Protein AF-A0A2M7MPU6-F1 (afdb_monomer_lite)

Structure (mmCIF, N/CA/C/O backbone):
data_AF-A0A2M7MPU6-F1
#
_entry.id   AF-A0A2M7MPU6-F1
#
loop_
_atom_site.group_PDB
_atom_site.id
_atom_site.type_symbol
_atom_site.label_atom_id
_atom_site.label_alt_id
_atom_site.label_comp_id
_atom_site.label_asym_id
_atom_site.label_entity_id
_atom_site.label_seq_id
_atom_site.pdbx_PDB_ins_code
_atom_site.Cartn_x
_atom_site.Cartn_y
_atom_site.Cartn_z
_atom_site.occupancy
_atom_site.B_iso_or_equiv
_atom_site.auth_seq_id
_atom_site.auth_comp_id
_atom_site.auth_asym_id
_atom_site.auth_atom_id
_atom_site.pdbx_PDB_model_num
ATOM 1 N N . MET A 1 1 ? -20.607 0.64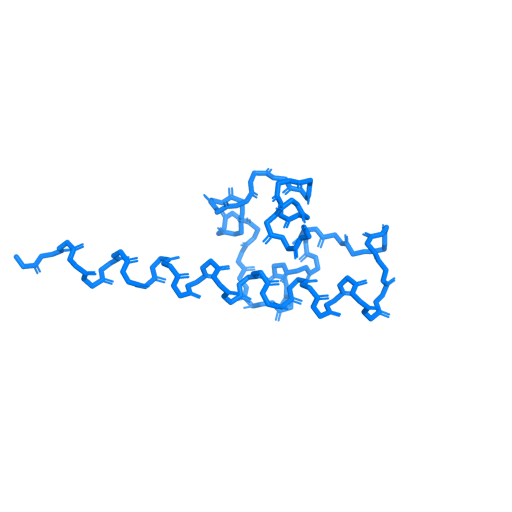0 26.645 1.00 46.00 1 MET A N 1
ATOM 2 C CA . MET A 1 1 ? -21.080 1.057 25.306 1.00 46.00 1 MET A CA 1
ATOM 3 C C . MET A 1 1 ? -19.908 1.539 24.434 1.00 46.00 1 MET A C 1
ATOM 5 O O . MET A 1 1 ? -19.946 2.660 23.964 1.00 46.00 1 MET A O 1
ATOM 9 N N . ILE A 1 2 ? -18.836 0.745 24.245 1.00 53.66 2 ILE A N 1
ATOM 10 C CA . ILE A 1 2 ? -17.640 1.197 23.477 1.00 53.66 2 ILE A CA 1
ATOM 11 C C . ILE A 1 2 ? -17.143 0.152 22.443 1.00 53.66 2 ILE A C 1
ATOM 13 O O . ILE A 1 2 ? -16.256 0.443 21.651 1.00 53.66 2 ILE A O 1
ATOM 17 N N . THR A 1 3 ? -17.701 -1.063 22.380 1.00 59.53 3 THR A N 1
ATOM 18 C CA . THR A 1 3 ? -17.059 -2.172 21.640 1.00 59.53 3 THR A CA 1
ATOM 19 C C . THR A 1 3 ? -17.670 -2.557 20.291 1.00 59.53 3 THR A C 1
ATOM 21 O O . THR A 1 3 ? -16.949 -3.137 19.491 1.00 59.53 3 THR A O 1
ATOM 24 N N . LYS A 1 4 ? -18.942 -2.255 19.993 1.00 59.81 4 LYS A N 1
ATOM 25 C CA . LYS A 1 4 ? -19.561 -2.681 18.719 1.00 59.81 4 LYS A CA 1
ATOM 26 C C . LYS A 1 4 ? -19.267 -1.728 17.556 1.00 59.81 4 LYS A C 1
ATOM 28 O O . LYS A 1 4 ? -18.893 -2.203 16.492 1.00 59.81 4 LYS A O 1
ATOM 33 N N . ASP A 1 5 ? -19.343 -0.419 17.786 1.00 67.44 5 ASP A N 1
ATOM 34 C CA . ASP A 1 5 ? -19.127 0.593 16.741 1.00 67.44 5 ASP A CA 1
ATOM 35 C C . ASP A 1 5 ? -17.680 0.604 16.222 1.00 67.44 5 ASP A C 1
ATOM 37 O O . ASP A 1 5 ? -17.450 0.526 15.024 1.00 67.44 5 ASP A O 1
ATOM 41 N N . LYS A 1 6 ? -16.680 0.536 17.114 1.00 72.00 6 LYS A N 1
ATOM 42 C CA . LYS A 1 6 ? -15.262 0.494 16.704 1.00 72.00 6 LYS A CA 1
ATOM 43 C C . LYS A 1 6 ? -14.893 -0.714 15.839 1.00 72.00 6 LYS A C 1
ATOM 45 O O . LYS A 1 6 ? -14.031 -0.595 14.977 1.00 72.00 6 LYS A O 1
ATOM 50 N N . MET A 1 7 ? -15.480 -1.882 16.111 1.00 74.31 7 MET A N 1
ATOM 51 C CA . MET A 1 7 ? -15.220 -3.083 15.310 1.00 74.31 7 MET A CA 1
ATOM 52 C C . MET A 1 7 ? -15.862 -2.988 13.927 1.00 74.31 7 MET A C 1
ATOM 54 O O . MET A 1 7 ? -15.301 -3.499 12.962 1.00 74.31 7 MET A O 1
ATOM 58 N N . HIS A 1 8 ? -17.018 -2.329 13.837 1.00 78.88 8 HIS A N 1
ATOM 59 C CA . HIS A 1 8 ? -17.693 -2.066 12.575 1.00 78.88 8 HIS A CA 1
ATOM 60 C C . HIS A 1 8 ? -16.872 -1.108 11.700 1.00 78.88 8 HIS A C 1
ATOM 62 O O . HIS A 1 8 ? -16.565 -1.458 10.564 1.00 78.88 8 HIS A O 1
ATOM 68 N N . ASP A 1 9 ? -16.388 -0.000 12.272 1.00 85.00 9 ASP A N 1
ATOM 69 C CA . ASP A 1 9 ? -15.526 0.964 11.573 1.00 85.00 9 ASP A CA 1
ATOM 70 C C . ASP A 1 9 ? -14.233 0.316 11.036 1.00 85.00 9 ASP A C 1
ATOM 72 O O . ASP A 1 9 ? -13.728 0.663 9.966 1.00 85.00 9 ASP A O 1
ATOM 76 N N . GLU A 1 10 ? -13.664 -0.632 11.790 1.00 87.88 10 GLU A N 1
ATOM 77 C CA . GLU A 1 10 ? -12.421 -1.310 11.415 1.00 87.88 10 GLU A CA 1
ATOM 78 C C . GLU A 1 10 ? -12.616 -2.305 10.260 1.00 87.88 10 GLU A C 1
ATOM 80 O O . GLU A 1 10 ? -11.744 -2.420 9.394 1.00 87.88 10 GLU A O 1
ATOM 85 N N . LEU A 1 11 ? -13.767 -2.984 10.222 1.00 88.56 11 LEU A N 1
ATOM 86 C CA . LEU A 1 11 ? -14.161 -3.860 9.117 1.00 88.56 11 LEU A CA 1
ATOM 87 C C . LEU A 1 11 ? -14.420 -3.057 7.838 1.00 88.56 11 LEU A C 1
ATOM 89 O O . LEU A 1 11 ? -13.842 -3.381 6.802 1.00 88.56 11 LEU A O 1
ATOM 93 N N . GLU A 1 12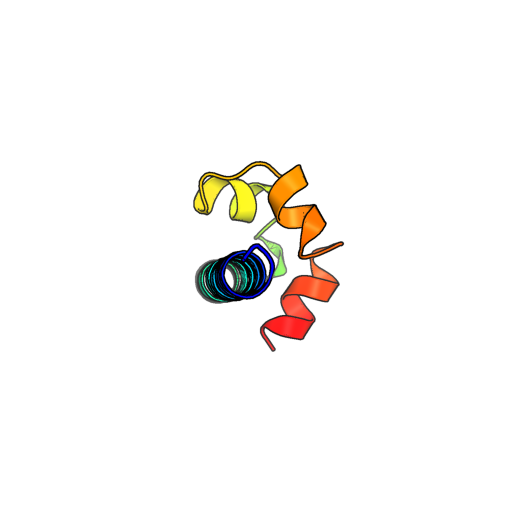 ? -15.190 -1.968 7.923 1.00 93.56 12 GLU A N 1
ATOM 94 C CA . GLU A 1 12 ? -15.464 -1.095 6.773 1.00 93.56 12 GLU A CA 1
ATOM 95 C C . GLU A 1 12 ? -14.178 -0.496 6.189 1.00 93.56 12 GLU A C 1
ATOM 97 O O . GLU A 1 12 ? -13.993 -0.433 4.970 1.00 93.56 12 GLU A O 1
ATOM 102 N N . LEU A 1 13 ? -13.239 -0.085 7.049 1.00 95.19 13 LEU A N 1
ATOM 103 C CA . LEU A 1 13 ? -11.949 0.421 6.592 1.00 95.19 13 LEU A CA 1
ATOM 104 C C . LEU A 1 13 ? -11.141 -0.658 5.862 1.00 95.19 13 LEU A C 1
ATOM 106 O O . LEU A 1 13 ? -10.525 -0.366 4.833 1.00 95.19 13 LEU A O 1
ATOM 110 N N . LYS A 1 14 ? -11.135 -1.894 6.377 1.00 96.25 14 LYS A N 1
ATOM 111 C CA . LYS A 1 14 ? -10.433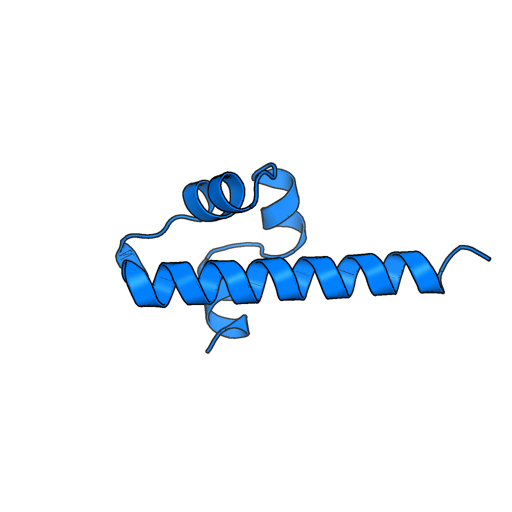 -3.016 5.745 1.00 96.25 14 LYS A CA 1
ATOM 112 C C . LYS A 1 14 ? -11.016 -3.309 4.359 1.00 96.25 14 LYS A C 1
ATOM 114 O O . LYS A 1 14 ? -10.253 -3.413 3.401 1.00 96.25 14 LYS A O 1
ATOM 119 N N . GLU A 1 15 ? -12.341 -3.354 4.235 1.00 97.38 15 GLU A N 1
ATOM 120 C CA . GLU A 1 15 ? -13.033 -3.541 2.952 1.00 97.38 15 GLU A CA 1
ATOM 121 C C . GLU A 1 15 ? -12.725 -2.413 1.963 1.00 97.38 15 GLU A C 1
ATOM 123 O O . GLU A 1 15 ? -12.387 -2.674 0.808 1.00 97.38 15 GLU A O 1
ATOM 128 N N . LYS A 1 16 ? -12.735 -1.156 2.423 1.00 97.69 16 LYS A N 1
ATOM 129 C CA . LYS A 1 16 ? -12.375 0.001 1.593 1.00 97.69 16 LYS A CA 1
ATOM 130 C C . LYS A 1 16 ? -10.950 -0.099 1.046 1.00 97.69 16 LYS A C 1
ATOM 132 O O . LYS A 1 16 ? -10.709 0.261 -0.108 1.00 97.69 16 LYS A O 1
ATOM 137 N N . ILE A 1 17 ? -10.005 -0.567 1.865 1.00 98.38 17 ILE A N 1
ATOM 138 C CA . ILE A 1 17 ? -8.625 -0.802 1.427 1.00 98.38 17 ILE A CA 1
ATOM 139 C C . ILE A 1 17 ? -8.601 -1.890 0.348 1.00 98.38 17 ILE A C 1
ATOM 141 O O . ILE A 1 17 ? -8.069 -1.643 -0.731 1.00 98.38 17 ILE A O 1
ATOM 145 N N . ILE A 1 18 ? -9.220 -3.048 0.605 1.00 98.44 18 ILE A N 1
ATOM 146 C CA . ILE A 1 18 ? -9.273 -4.187 -0.329 1.00 98.44 18 ILE A CA 1
ATOM 147 C C . ILE A 1 18 ? -9.851 -3.755 -1.676 1.00 98.44 18 ILE A C 1
ATOM 149 O O . ILE A 1 18 ? -9.215 -3.959 -2.710 1.00 98.44 18 ILE A O 1
ATOM 153 N N . GLN A 1 19 ? -11.012 -3.096 -1.669 1.00 98.50 19 GLN A N 1
ATOM 154 C CA . GLN A 1 19 ? -11.683 -2.662 -2.889 1.00 98.50 19 GLN A CA 1
ATOM 155 C C . GLN A 1 19 ? -10.800 -1.708 -3.695 1.00 98.50 19 GLN A C 1
ATOM 157 O O . GLN A 1 19 ? -10.580 -1.922 -4.890 1.00 98.50 19 GLN A O 1
ATOM 162 N N . LYS A 1 20 ? -10.238 -0.676 -3.049 1.00 98.44 20 LYS A N 1
ATOM 163 C CA . LYS A 1 20 ? -9.431 0.306 -3.776 1.00 98.44 20 LYS A CA 1
ATOM 164 C C . LYS A 1 20 ? -8.143 -0.299 -4.325 1.00 98.44 20 LYS A C 1
ATOM 166 O O . LYS A 1 20 ? -7.725 0.027 -5.435 1.00 98.44 20 LYS A O 1
ATOM 171 N N . SER A 1 21 ? -7.512 -1.183 -3.562 1.00 98.50 21 SER A N 1
ATOM 172 C CA . SER A 1 21 ? -6.310 -1.889 -3.991 1.00 98.50 21 SER A CA 1
ATOM 173 C C . SER A 1 21 ? -6.588 -2.843 -5.148 1.00 98.50 21 SER A C 1
ATOM 175 O O . SER A 1 21 ? -5.813 -2.851 -6.100 1.00 98.50 21 SER A O 1
ATOM 177 N N . ALA A 1 22 ? -7.706 -3.574 -5.126 1.00 98.56 22 ALA A N 1
ATOM 178 C CA . ALA A 1 22 ? -8.122 -4.442 -6.224 1.00 98.56 22 ALA A CA 1
ATOM 179 C C . ALA A 1 22 ? -8.325 -3.655 -7.531 1.00 98.56 22 ALA A C 1
ATOM 181 O O . ALA A 1 22 ? -7.805 -4.057 -8.572 1.00 98.56 22 ALA A O 1
ATOM 182 N N . GLU A 1 23 ? -8.991 -2.494 -7.473 1.00 98.50 23 GLU A N 1
ATOM 183 C CA . GLU A 1 23 ? -9.137 -1.588 -8.624 1.00 98.50 23 GLU A CA 1
ATOM 184 C C . GLU A 1 23 ? -7.775 -1.176 -9.197 1.00 98.50 23 GLU A C 1
ATOM 186 O O . GLU A 1 23 ? -7.537 -1.280 -10.401 1.00 98.50 23 GLU A O 1
ATOM 191 N N . MET A 1 24 ? -6.858 -0.732 -8.334 1.00 98.44 24 MET A N 1
ATOM 192 C CA . MET A 1 24 ? -5.526 -0.294 -8.756 1.00 98.44 24 MET A CA 1
ATOM 193 C C . MET A 1 24 ? -4.704 -1.449 -9.334 1.00 98.44 24 MET A C 1
ATOM 195 O O . MET A 1 24 ? -4.045 -1.282 -10.360 1.00 98.44 24 MET A O 1
ATOM 199 N N . PHE A 1 25 ? -4.743 -2.628 -8.712 1.00 98.12 25 PHE A N 1
ATOM 200 C CA . PHE A 1 25 ? -4.053 -3.814 -9.215 1.00 98.12 25 PHE A CA 1
ATOM 201 C C . PHE A 1 25 ? -4.603 -4.262 -10.567 1.00 98.12 25 PHE A C 1
ATOM 203 O O . PHE A 1 25 ? -3.813 -4.612 -11.442 1.00 98.12 25 PHE A O 1
ATOM 210 N N . HIS A 1 26 ? -5.918 -4.192 -10.769 1.00 97.56 26 HIS A N 1
ATOM 211 C CA . HIS A 1 26 ? -6.538 -4.484 -12.056 1.00 97.56 26 HIS A CA 1
ATOM 212 C C . HIS A 1 26 ? -6.136 -3.465 -13.132 1.00 97.56 26 HIS A C 1
ATOM 214 O O . HIS A 1 26 ? -5.789 -3.845 -14.248 1.00 97.56 26 HIS A O 1
ATOM 220 N N . GLN A 1 27 ? -6.132 -2.173 -12.795 1.00 98.00 27 GLN A N 1
ATOM 221 C CA . GLN A 1 27 ? -5.866 -1.099 -13.753 1.00 98.00 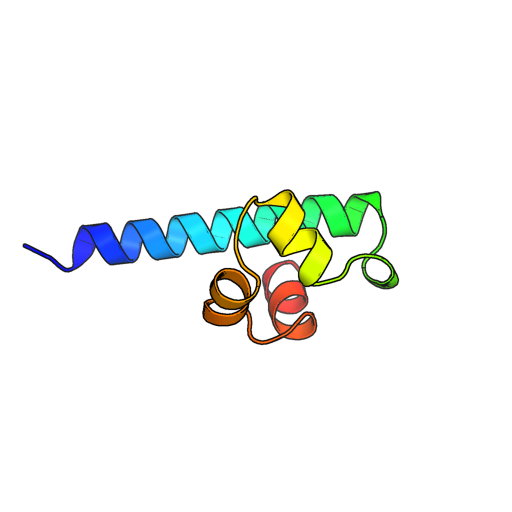27 GLN A CA 1
ATOM 222 C C . GLN A 1 27 ? -4.385 -0.977 -14.138 1.00 98.00 27 GLN A C 1
ATOM 224 O O . GLN A 1 27 ? -4.062 -0.715 -15.297 1.00 98.00 27 GLN A O 1
ATOM 229 N N . PHE A 1 28 ? -3.474 -1.134 -13.177 1.00 97.62 28 PHE A N 1
ATOM 230 C CA . PHE A 1 28 ? -2.048 -0.842 -13.363 1.00 97.62 28 PHE A CA 1
ATOM 231 C C . PHE A 1 28 ? -1.156 -2.089 -13.309 1.00 97.62 28 PHE A C 1
ATOM 233 O O . PHE A 1 28 ? 0.013 -2.030 -13.700 1.00 97.62 28 PHE A O 1
ATOM 240 N N . GLY A 1 29 ? -1.700 -3.224 -12.867 1.00 96.50 29 GLY A N 1
ATOM 241 C CA . GLY A 1 29 ? -0.977 -4.471 -12.645 1.00 96.50 29 GLY A CA 1
ATOM 242 C C . GLY A 1 29 ? -0.308 -4.527 -11.272 1.00 96.50 29 GLY A C 1
ATOM 243 O O . GLY A 1 29 ? 0.311 -3.561 -10.816 1.00 96.50 29 GLY A O 1
ATOM 244 N N . CYS A 1 30 ? -0.360 -5.701 -10.631 1.00 94.94 30 CYS A N 1
ATOM 245 C CA . CYS A 1 30 ? 0.160 -5.903 -9.278 1.00 94.94 30 CYS A CA 1
ATOM 246 C C . CYS A 1 30 ? 1.620 -5.463 -9.139 1.00 94.94 30 CYS A C 1
ATOM 248 O O . CYS A 1 30 ? 1.957 -4.851 -8.139 1.00 94.94 30 CYS A O 1
ATOM 250 N N . ALA A 1 31 ? 2.492 -5.703 -10.124 1.00 95.44 31 ALA A N 1
ATOM 251 C CA . ALA A 1 31 ? 3.913 -5.349 -10.035 1.00 95.44 31 ALA A CA 1
ATOM 252 C C . ALA A 1 31 ? 4.174 -3.834 -9.918 1.00 95.44 31 ALA A C 1
ATOM 254 O O . ALA A 1 31 ? 5.137 -3.445 -9.262 1.00 95.44 31 ALA A O 1
ATOM 255 N N . LYS A 1 32 ? 3.322 -2.992 -10.517 1.00 96.44 32 LYS A N 1
ATOM 256 C CA . LYS A 1 32 ? 3.540 -1.539 -10.598 1.00 96.44 32 LYS A CA 1
ATOM 257 C C . LYS A 1 32 ? 2.976 -0.762 -9.414 1.00 96.44 32 LYS A C 1
ATOM 259 O O . LYS A 1 32 ? 3.420 0.350 -9.186 1.00 96.44 32 LYS A O 1
ATOM 264 N N . VAL A 1 33 ? 2.026 -1.336 -8.678 1.00 97.88 33 VAL A N 1
ATOM 265 C CA . VAL A 1 33 ? 1.369 -0.663 -7.551 1.00 97.88 33 VAL A CA 1
ATOM 266 C C . VAL A 1 33 ? 2.103 -0.959 -6.244 1.00 97.88 33 VAL A C 1
ATOM 268 O O . VAL A 1 33 ? 2.304 -2.118 -5.875 1.00 97.88 33 VAL A O 1
ATOM 271 N N . SER A 1 34 ? 2.484 0.083 -5.518 1.00 98.00 34 SER A N 1
ATOM 272 C CA . SER A 1 34 ? 3.113 0.025 -4.195 1.00 98.00 34 SER A CA 1
ATOM 273 C C . SER A 1 34 ? 2.115 0.279 -3.057 1.00 98.00 34 SER A C 1
ATOM 275 O O . SER A 1 34 ? 1.045 0.858 -3.254 1.00 98.00 34 SER A O 1
ATOM 277 N N . MET A 1 35 ? 2.480 -0.125 -1.835 1.00 97.88 35 MET A N 1
ATOM 278 C CA . MET A 1 35 ? 1.697 0.179 -0.625 1.00 97.88 35 MET A CA 1
ATOM 279 C C . MET A 1 35 ? 1.582 1.696 -0.404 1.00 97.88 35 MET A C 1
ATOM 281 O O . MET A 1 35 ? 0.549 2.199 0.033 1.00 97.88 35 MET A O 1
ATOM 285 N N . GLU A 1 36 ? 2.630 2.439 -0.752 1.00 98.12 36 GLU A N 1
ATOM 286 C CA . GLU A 1 36 ? 2.678 3.896 -0.777 1.00 98.12 36 GLU A CA 1
ATOM 287 C C . GLU A 1 36 ? 1.604 4.530 -1.658 1.00 98.12 36 GLU A C 1
ATOM 289 O O . GLU A 1 36 ? 0.885 5.421 -1.203 1.00 98.12 36 GLU A O 1
ATOM 294 N N . GLU A 1 37 ? 1.493 4.079 -2.906 1.00 98.19 37 GLU A N 1
ATOM 295 C CA . GLU A 1 37 ? 0.509 4.604 -3.855 1.00 98.19 37 GLU A CA 1
ATOM 296 C C . GLU A 1 37 ? -0.914 4.275 -3.413 1.00 98.19 37 GLU A C 1
ATOM 298 O O . GLU A 1 37 ? -1.792 5.126 -3.519 1.00 98.19 37 GLU A O 1
ATOM 303 N N . ILE A 1 38 ? -1.133 3.084 -2.848 1.00 98.25 38 ILE A N 1
ATOM 304 C CA . ILE A 1 38 ? -2.426 2.686 -2.276 1.00 98.25 38 ILE A CA 1
ATOM 305 C C . ILE A 1 38 ? -2.807 3.609 -1.115 1.00 98.25 38 ILE A C 1
ATOM 307 O O . ILE A 1 38 ? -3.907 4.164 -1.099 1.00 98.25 38 ILE A O 1
ATOM 311 N N . ALA A 1 39 ? -1.897 3.815 -0.157 1.00 98.19 39 ALA A N 1
ATOM 312 C CA . ALA A 1 39 ? -2.140 4.703 0.977 1.00 98.19 39 ALA A CA 1
ATOM 313 C C . ALA A 1 39 ? -2.441 6.135 0.507 1.00 98.19 39 ALA A C 1
ATOM 315 O O . ALA A 1 39 ? -3.388 6.759 0.989 1.00 98.19 39 ALA A O 1
ATOM 316 N N . SER A 1 40 ? -1.688 6.626 -0.484 1.00 98.19 40 SER A N 1
ATOM 317 C CA . SER A 1 40 ? -1.912 7.945 -1.076 1.00 98.19 40 SER A CA 1
ATOM 318 C C . SER A 1 40 ? -3.259 8.043 -1.795 1.00 98.19 40 SER A C 1
ATOM 320 O O . SER A 1 40 ? -3.957 9.038 -1.621 1.00 98.19 40 SER A O 1
ATOM 322 N N . ALA A 1 41 ? -3.649 7.030 -2.573 1.00 97.81 41 ALA A N 1
ATOM 323 C CA . ALA A 1 41 ? -4.922 7.000 -3.294 1.00 97.81 41 ALA A CA 1
ATOM 324 C C . ALA A 1 41 ? -6.131 6.957 -2.347 1.00 97.81 41 ALA A C 1
ATOM 326 O O . ALA A 1 41 ? -7.201 7.469 -2.670 1.00 97.81 41 ALA A O 1
ATOM 327 N N . LEU A 1 42 ? -5.952 6.367 -1.166 1.00 97.75 42 LEU A N 1
ATOM 328 C CA . LEU A 1 42 ? -6.953 6.316 -0.105 1.00 97.75 42 LEU A CA 1
ATOM 329 C C . LEU A 1 42 ? -6.939 7.547 0.817 1.00 97.75 42 LEU A C 1
ATOM 331 O O . LEU A 1 42 ? -7.784 7.640 1.709 1.00 97.75 42 LEU A O 1
ATOM 335 N N . GLY A 1 43 ? -5.994 8.476 0.633 1.00 97.75 43 GLY A N 1
ATOM 336 C CA . GLY A 1 43 ? -5.849 9.662 1.478 1.00 97.75 43 GLY A CA 1
ATOM 337 C C . GLY A 1 43 ? -5.450 9.340 2.922 1.00 97.75 43 GLY A C 1
ATOM 338 O O . GLY A 1 43 ? -5.837 10.059 3.841 1.00 97.75 43 GLY A O 1
ATOM 339 N N . MET A 1 44 ? -4.711 8.249 3.146 1.00 96.31 44 MET A N 1
ATOM 340 C CA . MET A 1 44 ? -4.298 7.799 4.477 1.00 96.31 44 MET A CA 1
ATOM 341 C C . MET A 1 44 ? -2.780 7.691 4.617 1.00 96.31 44 MET A C 1
ATOM 343 O O . MET A 1 44 ? -2.026 7.644 3.647 1.00 96.31 44 MET A O 1
ATOM 347 N N . SER A 1 45 ? -2.312 7.621 5.864 1.00 97.06 45 SER A N 1
ATOM 348 C CA . SER A 1 45 ? -0.898 7.376 6.134 1.00 97.06 45 SER A CA 1
ATOM 349 C C . SER A 1 45 ? -0.519 5.923 5.835 1.00 97.06 45 SER A C 1
ATOM 351 O O . SER A 1 45 ? -1.318 5.006 6.042 1.00 97.06 45 SER A O 1
ATOM 353 N N . LYS A 1 46 ? 0.747 5.688 5.468 1.00 96.19 46 LYS A N 1
ATOM 354 C CA . LYS A 1 46 ? 1.294 4.326 5.346 1.00 96.19 46 LYS A CA 1
ATOM 355 C C . LYS A 1 46 ? 1.109 3.535 6.640 1.00 96.19 46 LYS A C 1
ATOM 357 O O . LYS A 1 46 ? 0.739 2.373 6.602 1.00 96.19 46 LYS A O 1
ATOM 362 N N . LYS A 1 47 ? 1.325 4.179 7.793 1.00 96.62 47 LYS A N 1
ATOM 363 C CA . LYS A 1 47 ? 1.167 3.556 9.115 1.00 96.62 47 LYS A CA 1
ATOM 364 C C . LYS A 1 47 ? -0.251 3.017 9.319 1.00 96.62 47 LYS A C 1
ATOM 366 O O . LYS A 1 47 ? -0.403 1.944 9.891 1.00 96.62 47 LYS A O 1
ATOM 371 N N . THR A 1 48 ? -1.265 3.742 8.846 1.00 96.00 48 THR A N 1
ATOM 372 C CA . THR A 1 48 ? -2.662 3.292 8.885 1.00 96.00 48 THR A CA 1
ATOM 373 C C . THR A 1 48 ? -2.835 2.039 8.037 1.00 96.00 48 THR A C 1
ATOM 375 O O . THR A 1 48 ? -3.313 1.037 8.550 1.00 96.00 48 THR A O 1
ATOM 378 N N . LEU A 1 49 ? -2.369 2.055 6.785 1.00 97.75 49 LEU A N 1
ATOM 379 C CA . LEU A 1 49 ? -2.450 0.895 5.896 1.00 97.75 49 LEU A CA 1
ATOM 380 C C . LEU A 1 49 ? -1.731 -0.332 6.486 1.00 97.75 49 LEU A C 1
ATOM 382 O O . LEU A 1 49 ? -2.319 -1.407 6.574 1.00 97.75 49 LEU A O 1
ATOM 386 N N . TYR A 1 50 ? -0.504 -0.150 6.981 1.00 96.94 50 TYR A N 1
ATOM 387 C CA . TYR A 1 50 ? 0.305 -1.216 7.578 1.00 96.94 50 TYR A CA 1
ATOM 388 C C . TYR A 1 50 ? -0.258 -1.778 8.891 1.00 96.94 50 TYR A C 1
ATOM 390 O O . TYR A 1 50 ? 0.085 -2.897 9.267 1.00 96.94 50 TYR A O 1
ATOM 398 N N . LYS A 1 51 ? -1.144 -1.046 9.583 1.00 95.88 51 LYS A N 1
ATOM 399 C CA . LYS A 1 51 ? -1.884 -1.577 10.738 1.00 95.88 51 LYS A CA 1
ATOM 400 C C . LYS A 1 51 ? -2.848 -2.698 10.321 1.00 95.88 51 LYS A C 1
ATOM 402 O O . LYS A 1 51 ? -3.081 -3.608 11.109 1.00 95.88 51 LYS A O 1
ATOM 407 N N . HIS A 1 52 ? -3.393 -2.625 9.106 1.00 95.81 52 HIS A N 1
ATOM 408 C CA . HIS A 1 52 ? -4.339 -3.610 8.573 1.00 95.81 52 HIS A CA 1
ATOM 409 C C . HIS A 1 52 ? -3.647 -4.669 7.708 1.00 95.81 52 HIS A C 1
ATOM 411 O O . HIS A 1 52 ? -3.984 -5.846 7.801 1.00 95.81 52 HIS A O 1
ATOM 417 N N . PHE A 1 53 ? -2.649 -4.265 6.918 1.00 97.69 53 PHE A N 1
ATOM 418 C CA . PHE A 1 53 ? -1.937 -5.135 5.984 1.00 97.69 53 PHE A CA 1
ATOM 419 C C . PHE A 1 53 ? -0.430 -4.957 6.137 1.00 97.69 53 PHE A C 1
ATOM 421 O O . PHE A 1 53 ? 0.152 -3.975 5.684 1.00 97.69 53 PHE A O 1
ATOM 428 N N . SER A 1 54 ? 0.208 -5.930 6.779 1.00 96.00 54 SER A N 1
ATOM 429 C CA . SER A 1 54 ? 1.645 -5.943 7.084 1.00 96.00 54 SER A CA 1
ATOM 430 C C . SER A 1 54 ? 2.559 -5.780 5.865 1.00 96.00 54 SER A C 1
ATOM 432 O O . SER A 1 54 ? 3.662 -5.255 6.002 1.00 96.00 54 SER A O 1
ATOM 434 N N . ASN A 1 55 ? 2.127 -6.230 4.689 1.00 97.38 55 ASN A N 1
ATOM 435 C CA . ASN A 1 55 ? 2.852 -6.104 3.431 1.00 97.38 55 ASN A CA 1
ATOM 436 C C . ASN A 1 55 ? 1.895 -6.260 2.236 1.00 97.38 55 ASN A C 1
ATOM 438 O O . ASN A 1 55 ? 0.691 -6.481 2.390 1.00 97.38 55 ASN A O 1
ATOM 442 N N . LYS A 1 56 ? 2.455 -6.130 1.032 1.00 97.25 56 LYS A N 1
ATOM 443 C CA . LYS A 1 56 ? 1.715 -6.258 -0.222 1.00 97.25 56 LYS A CA 1
ATOM 444 C C . LYS A 1 56 ? 1.236 -7.687 -0.479 1.00 97.25 56 LYS A C 1
ATOM 446 O O . LYS A 1 56 ? 0.150 -7.837 -1.027 1.00 97.25 56 LYS A O 1
ATOM 451 N N . GLU A 1 57 ? 1.993 -8.716 -0.084 1.00 97.88 57 GLU A N 1
ATOM 452 C CA . GLU A 1 57 ? 1.542 -10.107 -0.242 1.00 97.88 57 GLU A CA 1
ATOM 453 C C . GLU A 1 57 ? 0.285 -10.395 0.586 1.00 97.88 57 GLU A C 1
ATOM 455 O O . GLU A 1 57 ? -0.666 -10.970 0.071 1.00 97.88 57 GLU A O 1
ATOM 460 N N . HIS A 1 58 ? 0.240 -9.944 1.841 1.00 98.25 58 HIS A N 1
ATOM 461 C CA . HIS A 1 58 ? -0.926 -10.092 2.711 1.00 98.25 58 HIS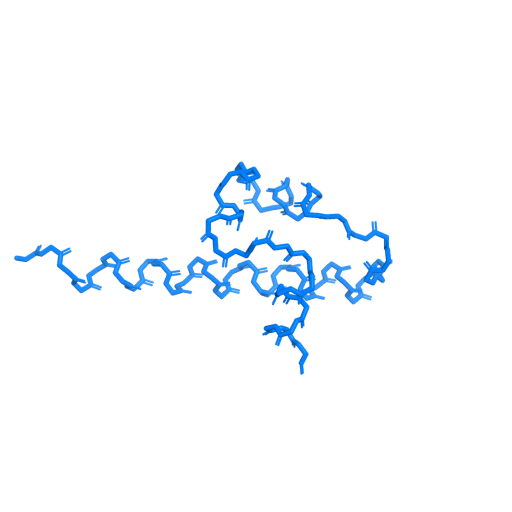 A CA 1
ATOM 462 C C . HIS A 1 58 ? -2.158 -9.401 2.113 1.00 98.25 58 HIS A C 1
ATOM 464 O O . HIS A 1 58 ? -3.235 -9.982 2.104 1.00 98.25 58 HIS A O 1
ATOM 470 N N . LEU A 1 59 ? -1.998 -8.201 1.550 1.00 98.06 59 LEU A N 1
ATOM 471 C CA . LEU A 1 59 ? -3.090 -7.509 0.865 1.00 98.06 59 LEU A CA 1
ATOM 472 C C . LEU A 1 59 ? -3.557 -8.244 -0.401 1.00 98.06 59 LEU A C 1
ATOM 474 O O . LEU A 1 59 ? -4.754 -8.335 -0.644 1.00 98.06 59 LEU A O 1
ATOM 478 N N . LEU A 1 60 ? -2.631 -8.780 -1.199 1.00 97.56 60 LEU A N 1
ATOM 479 C CA . LEU A 1 60 ? -2.967 -9.558 -2.394 1.00 97.56 60 LEU A CA 1
ATOM 480 C C . LEU A 1 60 ? -3.731 -10.842 -2.044 1.00 97.56 60 LEU A C 1
ATOM 482 O O . LEU A 1 60 ? -4.711 -11.138 -2.715 1.00 97.56 60 L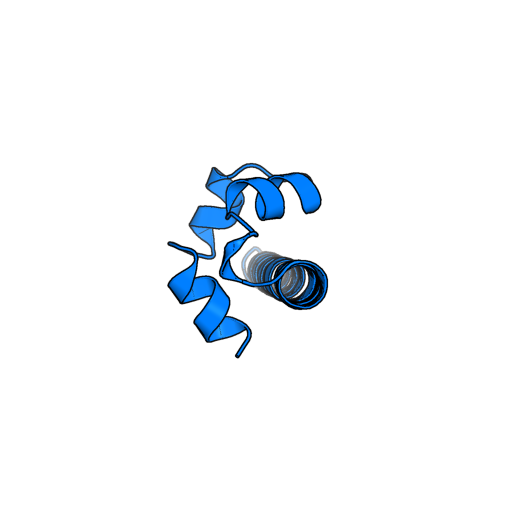EU A O 1
ATOM 486 N N . ASN A 1 61 ? -3.333 -11.545 -0.980 1.00 97.69 61 ASN A N 1
ATOM 487 C CA . ASN A 1 61 ? -4.010 -12.757 -0.498 1.00 97.69 61 ASN A CA 1
ATOM 488 C C . ASN A 1 61 ? -5.436 -12.503 0.014 1.00 97.69 61 ASN A C 1
ATOM 490 O O . ASN A 1 61 ? -6.221 -13.432 0.136 1.00 97.69 61 ASN A O 1
ATOM 494 N N . GLU A 1 62 ? -5.757 -11.265 0.387 1.00 97.56 62 GLU A N 1
ATOM 495 C CA . GLU A 1 62 ? -7.104 -10.890 0.833 1.00 97.56 62 GLU A CA 1
ATOM 496 C C . GLU A 1 62 ? -7.986 -10.428 -0.340 1.00 97.56 62 GLU A C 1
ATOM 498 O O . GLU A 1 62 ? -9.200 -10.324 -0.193 1.00 97.56 62 GLU A O 1
ATOM 503 N N . ILE A 1 63 ? -7.384 -10.136 -1.499 1.00 97.06 63 ILE A N 1
ATOM 504 C CA . ILE A 1 63 ? -8.079 -9.711 -2.724 1.00 97.06 63 ILE A CA 1
ATOM 505 C C . ILE A 1 63 ? -8.355 -10.894 -3.663 1.00 97.06 63 ILE A C 1
ATOM 507 O O . ILE A 1 63 ? -9.378 -10.884 -4.349 1.00 97.06 63 ILE A O 1
ATOM 511 N N . PHE A 1 64 ? -7.442 -11.868 -3.727 1.00 93.00 64 PHE A N 1
ATOM 512 C CA . PHE A 1 64 ? -7.471 -13.014 -4.644 1.00 93.00 64 PHE A CA 1
ATOM 513 C C . PHE A 1 64 ? -7.546 -14.335 -3.883 1.00 93.00 64 PHE A C 1
ATOM 515 O O . PHE A 1 64 ? -8.290 -15.224 -4.356 1.00 93.00 64 PHE A O 1
#

Foldseek 3Di:
DPPPVVVVVVVVVLVVLLVQVLVCCVVPNLVPDACVVSCVVVVHDSVVSCVNAVGSVSSVVVND

Secondary structure (DSSP, 8-state):
--SHHHHHHHHHHHHHHHHHHHHHHHHH-TTT--HHHHHHHTT--HHHHHHH-SSHHHHHHHH-

pLDDT: mean 92.62, std 11.7, range [46.0, 98.56]

Radius of gyration: 12.28 Å; chains: 1; bounding box: 25×23×39 Å

Sequence (64 aa):
MITKDKMHDELELKEKIIQKSAEMFHQFGCAKVSMEEIASALGMSKKTLYKHFSNKEHLLNEIF